Protein AF-A0A0S8AX41-F1 (afdb_monomer)

Foldseek 3Di:
DPPPPDQDDPVVVVVLVVLLVVLVVLLVVLVVVLVDPPDDPVVNVVSVVSNVVSVVVNVVSVVVSVVSVPPD

Sequence (72 aa):
MSPEESKPGPVFSILMHETLNDVSTIISIAQLCLISKEMPPDVRQEIKRIIETGREMSDKLKLMAEVLQEED

pLDDT: mean 86.48, std 15.14, range [40.62, 98.31]

Mean predicted aligned error: 6.97 Å

Structure (mmCIF, N/CA/C/O backbone):
data_AF-A0A0S8AX41-F1
#
_entry.id   AF-A0A0S8AX41-F1
#
loop_
_atom_site.group_PDB
_atom_site.id
_atom_site.type_symbol
_atom_site.label_atom_id
_atom_site.label_alt_id
_atom_site.label_comp_id
_atom_site.label_asym_id
_atom_site.label_entity_id
_atom_site.label_seq_id
_atom_site.pdbx_PDB_ins_code
_atom_site.Cartn_x
_atom_site.Cartn_y
_atom_site.Cartn_z
_atom_site.occupancy
_atom_site.B_iso_or_equiv
_atom_site.auth_seq_id
_atom_site.auth_comp_id
_atom_site.auth_asym_id
_atom_site.auth_atom_id
_atom_site.pdbx_PDB_model_num
ATOM 1 N N . MET A 1 1 ? 20.123 -12.359 -34.022 1.00 40.62 1 MET A N 1
ATOM 2 C CA . MET A 1 1 ? 19.841 -11.016 -33.483 1.00 40.62 1 MET A CA 1
ATOM 3 C C . MET A 1 1 ? 19.065 -11.234 -32.207 1.00 40.62 1 MET A C 1
ATOM 5 O O . MET A 1 1 ? 17.934 -11.695 -32.281 1.00 40.62 1 MET A O 1
ATOM 9 N N . SER A 1 2 ? 19.727 -11.062 -31.066 1.00 51.56 2 SER A N 1
ATOM 10 C CA . SER A 1 2 ? 19.062 -11.057 -29.763 1.00 51.56 2 SER A CA 1
ATOM 11 C C . SER A 1 2 ? 18.181 -9.808 -29.682 1.00 51.56 2 SER A C 1
ATOM 13 O O . SER A 1 2 ? 18.578 -8.789 -30.255 1.00 51.56 2 SER A O 1
ATOM 15 N N . PRO A 1 3 ? 16.996 -9.866 -29.055 1.00 52.34 3 PRO A N 1
ATOM 16 C CA . PRO A 1 3 ? 16.236 -8.655 -28.803 1.00 52.34 3 PRO A CA 1
ATOM 17 C C . PRO A 1 3 ? 17.079 -7.804 -27.851 1.00 52.34 3 PRO A C 1
ATOM 19 O O . PRO A 1 3 ? 17.471 -8.274 -26.788 1.00 52.34 3 PRO A O 1
ATOM 22 N N . GLU A 1 4 ? 17.443 -6.597 -28.273 1.00 55.62 4 GLU A N 1
ATOM 23 C CA . GLU A 1 4 ? 17.992 -5.600 -27.361 1.00 55.62 4 GLU A CA 1
ATOM 24 C C . GLU A 1 4 ? 16.879 -5.259 -26.366 1.00 55.62 4 GLU A C 1
ATOM 26 O O . GLU A 1 4 ? 15.942 -4.527 -26.692 1.00 55.62 4 GLU A O 1
ATOM 31 N N . GLU A 1 5 ? 16.934 -5.852 -25.176 1.00 60.22 5 GLU A N 1
ATOM 32 C CA . GLU A 1 5 ? 16.137 -5.402 -24.042 1.00 60.22 5 GLU A CA 1
ATOM 33 C C . GLU A 1 5 ? 16.685 -4.023 -23.655 1.00 60.22 5 GLU A C 1
ATOM 35 O O . GLU A 1 5 ? 17.794 -3.858 -23.155 1.00 60.22 5 GLU A O 1
ATOM 40 N N . SER A 1 6 ? 15.957 -2.992 -24.082 1.00 65.06 6 SER A N 1
ATOM 41 C CA . SER A 1 6 ? 16.330 -1.598 -23.877 1.00 65.06 6 SER A CA 1
ATOM 42 C C . SER A 1 6 ? 16.115 -1.243 -22.410 1.00 65.06 6 SER A C 1
ATOM 44 O O . SER A 1 6 ? 15.009 -1.427 -21.894 1.00 65.06 6 SER A O 1
ATOM 46 N N . LYS A 1 7 ? 17.157 -0.703 -21.761 1.00 64.12 7 LYS A N 1
ATOM 47 C CA . LYS A 1 7 ? 17.083 -0.181 -20.391 1.00 64.12 7 LYS A CA 1
ATOM 48 C C . LYS A 1 7 ? 15.840 0.699 -20.225 1.00 64.12 7 LYS A C 1
ATOM 50 O O . LYS A 1 7 ? 15.527 1.486 -21.129 1.00 64.12 7 LYS A O 1
ATOM 55 N N . PRO A 1 8 ? 15.142 0.624 -19.081 1.00 69.38 8 PRO A N 1
ATOM 56 C CA . PRO A 1 8 ? 13.998 1.481 -18.844 1.00 69.38 8 PRO A CA 1
ATOM 57 C C . PRO A 1 8 ? 14.405 2.945 -18.981 1.00 69.38 8 PRO A C 1
ATOM 59 O O . PRO A 1 8 ? 15.373 3.410 -18.380 1.00 69.38 8 PRO A O 1
ATOM 62 N N . GLY A 1 9 ? 13.657 3.678 -19.803 1.00 78.19 9 GLY A N 1
ATOM 63 C CA . GLY A 1 9 ? 13.905 5.096 -20.013 1.00 78.19 9 GLY A CA 1
ATOM 64 C C . GLY A 1 9 ? 13.750 5.905 -18.715 1.00 78.19 9 GLY A C 1
ATOM 65 O O . GLY A 1 9 ? 13.076 5.466 -17.782 1.00 78.19 9 GLY A O 1
ATOM 66 N N . PRO A 1 10 ? 14.284 7.136 -18.664 1.00 80.94 10 PRO A N 1
ATOM 67 C CA . PRO A 1 10 ? 14.282 7.975 -17.460 1.00 80.94 10 PRO A CA 1
ATOM 68 C C . PRO A 1 10 ? 12.882 8.213 -16.871 1.00 80.94 10 PRO A C 1
ATOM 70 O O . PRO A 1 10 ? 12.733 8.338 -15.660 1.00 80.94 10 PRO A O 1
ATOM 73 N N . VAL A 1 11 ? 11.839 8.214 -17.709 1.00 85.38 11 VAL A N 1
ATOM 74 C CA . VAL A 1 11 ? 10.437 8.316 -17.270 1.00 85.38 11 VAL A CA 1
ATOM 75 C C . VAL A 1 11 ? 10.030 7.130 -16.395 1.00 85.38 11 VAL A C 1
ATOM 77 O O . VAL A 1 11 ? 9.363 7.319 -15.383 1.00 85.38 11 VAL A O 1
ATOM 80 N N . PHE A 1 12 ? 10.449 5.914 -16.753 1.00 85.25 12 PHE A N 1
ATOM 81 C CA . PHE A 1 12 ? 10.136 4.717 -15.981 1.00 85.25 12 PHE A CA 1
ATOM 82 C C . PHE A 1 12 ? 10.812 4.760 -14.606 1.00 85.25 12 PHE A C 1
ATOM 84 O O . PHE A 1 12 ? 10.155 4.508 -13.600 1.00 85.25 12 PHE A O 1
ATOM 91 N N . SER A 1 13 ? 12.093 5.136 -14.539 1.00 84.06 13 SER A N 1
ATOM 92 C CA . SER A 1 13 ? 12.813 5.253 -13.263 1.00 84.06 13 SER A CA 1
ATOM 93 C C . SER A 1 13 ? 12.202 6.307 -12.337 1.00 84.06 13 SER A C 1
ATOM 95 O O . SER A 1 13 ? 12.088 6.063 -11.137 1.00 84.06 13 SER A O 1
ATOM 97 N N . ILE A 1 14 ? 11.770 7.451 -12.883 1.00 88.62 14 ILE A N 1
ATO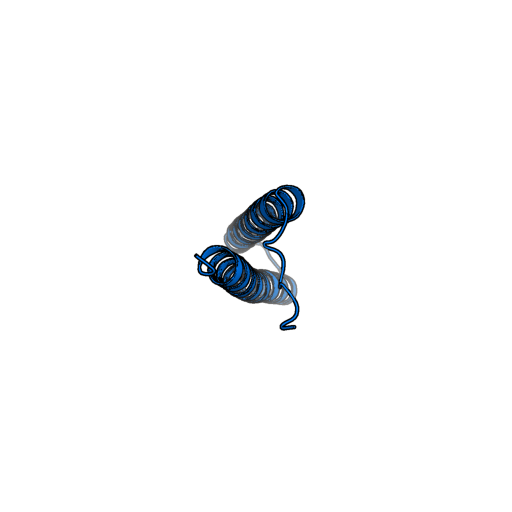M 98 C CA . ILE A 1 14 ? 11.081 8.498 -12.112 1.00 88.62 14 ILE A CA 1
ATOM 99 C C . ILE A 1 14 ? 9.768 7.955 -11.541 1.00 88.62 14 ILE A C 1
ATOM 101 O O . ILE A 1 14 ? 9.569 8.006 -10.329 1.00 88.62 14 ILE A O 1
ATOM 105 N N . LEU A 1 15 ? 8.921 7.356 -12.385 1.00 90.94 15 LEU A N 1
ATOM 106 C CA . LEU A 1 15 ? 7.642 6.783 -11.956 1.00 90.94 15 LEU A CA 1
ATOM 107 C C . LEU A 1 15 ? 7.823 5.671 -10.916 1.00 90.94 15 LEU A C 1
ATOM 109 O O . LEU A 1 15 ? 7.042 5.580 -9.970 1.00 90.94 15 LEU A O 1
ATOM 113 N N . MET A 1 16 ? 8.856 4.838 -11.059 1.00 90.94 16 MET A N 1
ATOM 114 C CA . MET A 1 16 ? 9.182 3.786 -10.095 1.00 90.94 16 MET A CA 1
ATOM 115 C C . MET A 1 16 ? 9.514 4.372 -8.718 1.00 90.94 16 MET A C 1
ATOM 117 O O . MET A 1 16 ? 8.994 3.912 -7.701 1.00 90.94 16 MET A O 1
ATOM 121 N N . HIS A 1 17 ? 10.347 5.415 -8.681 1.00 89.88 17 HIS A N 1
ATOM 122 C CA . HIS A 1 17 ? 10.725 6.079 -7.437 1.00 89.88 17 HIS A CA 1
ATOM 123 C C . HIS A 1 17 ? 9.544 6.825 -6.797 1.00 89.88 17 HIS A C 1
ATOM 125 O O . HIS A 1 17 ? 9.349 6.737 -5.585 1.00 89.88 17 HIS A O 1
ATOM 131 N N . GLU A 1 18 ? 8.735 7.530 -7.593 1.00 94.88 18 GLU A N 1
ATOM 132 C CA . GLU A 1 18 ? 7.503 8.182 -7.128 1.00 94.88 18 GLU A CA 1
ATOM 133 C C . GLU A 1 18 ? 6.535 7.158 -6.526 1.00 94.88 18 GLU A C 1
ATOM 135 O O . GLU A 1 18 ? 6.091 7.324 -5.392 1.00 94.88 18 GLU A O 1
ATOM 140 N N . THR A 1 19 ? 6.313 6.037 -7.215 1.00 95.12 19 THR A N 1
ATOM 141 C CA . THR A 1 19 ? 5.445 4.958 -6.723 1.00 95.12 19 THR A CA 1
ATOM 142 C C . THR A 1 19 ? 5.972 4.371 -5.412 1.00 95.12 19 THR A C 1
ATOM 144 O O . THR A 1 19 ? 5.211 4.188 -4.464 1.00 95.12 19 THR A O 1
ATOM 147 N N . LEU A 1 20 ? 7.278 4.098 -5.308 1.00 95.06 20 LEU A N 1
ATOM 148 C CA . LEU A 1 20 ? 7.894 3.620 -4.064 1.00 95.06 20 LEU A CA 1
ATOM 149 C C . LEU A 1 20 ? 7.696 4.603 -2.904 1.00 95.06 20 LEU A C 1
ATOM 151 O O . LEU A 1 20 ? 7.407 4.181 -1.778 1.00 95.06 20 LEU A O 1
ATOM 155 N N . ASN A 1 21 ? 7.835 5.900 -3.176 1.00 96.12 21 ASN A N 1
ATOM 156 C CA . ASN A 1 21 ? 7.615 6.948 -2.192 1.00 96.12 21 ASN A CA 1
ATOM 157 C C . ASN A 1 21 ? 6.147 6.990 -1.738 1.00 96.12 21 ASN A C 1
ATOM 159 O O . ASN A 1 21 ? 5.886 6.961 -0.536 1.00 96.12 21 ASN A O 1
ATOM 163 N N . ASP A 1 22 ? 5.198 6.951 -2.673 1.00 97.56 22 ASP A N 1
ATOM 164 C CA . ASP A 1 22 ? 3.764 6.962 -2.373 1.00 97.56 22 ASP A CA 1
ATOM 165 C C . ASP A 1 22 ? 3.353 5.762 -1.510 1.00 97.56 22 ASP A C 1
ATOM 167 O O . ASP A 1 22 ? 2.646 5.909 -0.508 1.00 97.56 22 ASP A O 1
ATOM 171 N N . VAL A 1 23 ? 3.862 4.570 -1.831 1.00 97.56 23 VAL A N 1
ATOM 172 C CA . VAL A 1 23 ? 3.633 3.353 -1.038 1.00 97.56 23 VAL A CA 1
ATOM 173 C C . VAL A 1 23 ? 4.183 3.498 0.376 1.00 97.56 23 VAL A C 1
ATOM 175 O O . VAL A 1 23 ? 3.499 3.167 1.347 1.00 97.56 23 VAL A O 1
ATOM 178 N N . SER A 1 24 ? 5.398 4.030 0.513 1.00 97.00 24 SER A N 1
ATOM 179 C CA . SER A 1 24 ? 6.016 4.292 1.815 1.00 97.00 24 SER A CA 1
ATOM 180 C C . SER A 1 24 ? 5.193 5.283 2.651 1.00 97.00 24 SER A C 1
ATOM 182 O O . SER A 1 24 ? 4.963 5.067 3.850 1.00 97.00 24 SER A O 1
ATOM 184 N N . THR A 1 25 ? 4.670 6.338 2.018 1.00 98.00 25 THR A N 1
ATOM 185 C CA . THR A 1 25 ? 3.778 7.312 2.655 1.00 98.00 25 THR A CA 1
ATOM 186 C C . THR A 1 25 ? 2.475 6.661 3.120 1.00 98.00 25 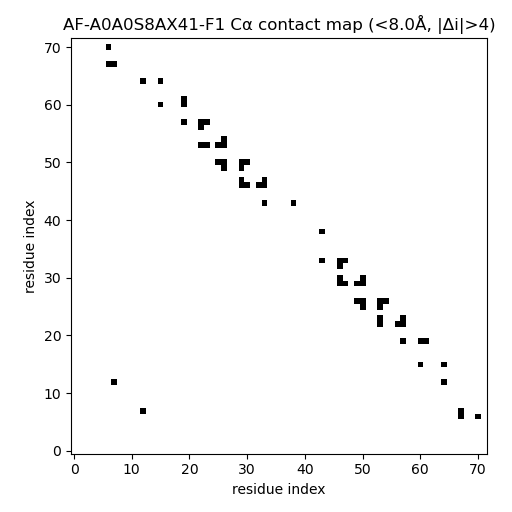THR A C 1
ATOM 188 O O . THR A 1 25 ? 2.089 6.849 4.276 1.00 98.00 25 THR A O 1
ATOM 191 N N . ILE A 1 26 ? 1.828 5.842 2.284 1.00 97.44 26 ILE A N 1
ATOM 192 C CA . ILE A 1 26 ? 0.593 5.122 2.642 1.00 97.44 26 ILE A CA 1
ATOM 193 C C . ILE A 1 26 ? 0.824 4.207 3.849 1.00 97.44 26 ILE A C 1
ATOM 195 O O . ILE A 1 26 ? 0.044 4.237 4.803 1.00 97.44 26 ILE A O 1
ATOM 199 N N . ILE A 1 27 ? 1.913 3.431 3.850 1.00 98.12 27 ILE A N 1
ATOM 200 C CA . ILE A 1 27 ? 2.266 2.549 4.972 1.00 98.12 27 ILE A CA 1
ATOM 201 C C . ILE A 1 27 ? 2.461 3.359 6.258 1.00 98.12 27 ILE A C 1
ATOM 203 O O . ILE A 1 27 ? 1.971 2.959 7.315 1.00 98.12 27 ILE A O 1
ATOM 207 N N . SER A 1 28 ? 3.155 4.495 6.177 1.00 97.62 28 SER A N 1
ATOM 208 C CA . SER A 1 28 ? 3.417 5.362 7.331 1.00 97.62 28 SER A CA 1
ATOM 209 C C . SER A 1 28 ? 2.123 5.942 7.909 1.00 97.62 28 SER A C 1
ATOM 211 O O . SER A 1 28 ? 1.906 5.891 9.120 1.00 97.62 28 SER A O 1
ATOM 213 N N . ILE A 1 29 ? 1.217 6.420 7.051 1.00 96.88 29 ILE A N 1
ATOM 214 C CA . ILE A 1 29 ? -0.108 6.907 7.464 1.00 96.88 29 ILE A CA 1
ATOM 215 C C . ILE A 1 29 ? -0.911 5.779 8.121 1.00 96.88 29 ILE A C 1
ATOM 217 O O . ILE A 1 29 ? -1.451 5.959 9.211 1.00 96.88 29 ILE A O 1
ATOM 221 N N . ALA A 1 30 ? -0.944 4.592 7.513 1.00 95.94 30 ALA A N 1
ATOM 222 C CA . ALA A 1 30 ? -1.654 3.440 8.060 1.00 95.94 30 ALA A CA 1
ATOM 223 C C . ALA A 1 30 ? -1.102 3.016 9.438 1.00 95.94 30 ALA A C 1
ATOM 225 O O . ALA A 1 30 ? -1.868 2.707 10.355 1.00 95.94 30 ALA A O 1
ATOM 226 N N . GLN A 1 31 ? 0.220 3.060 9.630 1.00 95.94 31 GLN A N 1
ATOM 227 C CA . GLN A 1 31 ? 0.851 2.808 10.929 1.00 95.94 31 GLN A CA 1
ATOM 228 C C . GLN A 1 31 ? 0.441 3.845 11.978 1.00 95.94 31 GLN A C 1
ATOM 230 O O . GL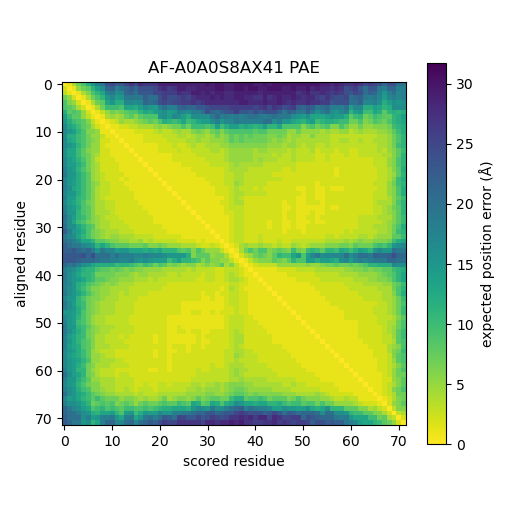N A 1 31 ? 0.121 3.467 13.106 1.00 95.94 31 GLN A O 1
ATOM 235 N N . LEU A 1 32 ? 0.383 5.130 11.612 1.00 94.75 32 LEU A N 1
ATOM 236 C CA . LEU A 1 32 ? -0.121 6.180 12.500 1.00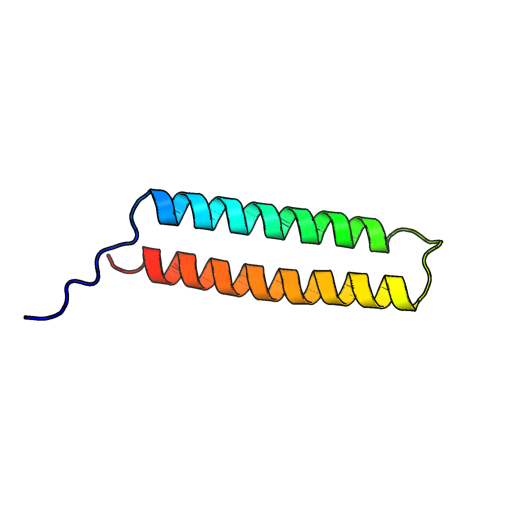 94.75 32 LEU A CA 1
ATOM 237 C C . LEU A 1 32 ? -1.584 5.935 12.885 1.00 94.75 32 LEU A C 1
ATOM 239 O O . LEU A 1 32 ? -1.939 6.069 14.057 1.00 94.75 32 LEU A O 1
ATOM 243 N N . CYS A 1 33 ? -2.423 5.497 11.944 1.00 93.06 33 CYS A N 1
ATOM 244 C CA . CYS A 1 33 ? -3.808 5.150 12.244 1.00 93.06 33 CYS A CA 1
ATOM 245 C C . CYS A 1 33 ? -3.909 4.017 13.281 1.00 93.06 33 CYS A C 1
ATOM 247 O O . CYS A 1 33 ? -4.752 4.097 14.173 1.00 93.06 33 CYS A O 1
ATOM 249 N N . LEU A 1 34 ? -3.036 2.999 13.238 1.00 92.31 34 LEU A N 1
ATOM 250 C CA . LEU A 1 34 ? -3.040 1.896 14.216 1.00 92.31 34 LEU A CA 1
ATOM 251 C C . LEU A 1 34 ? -2.752 2.330 15.659 1.00 92.31 34 LEU A C 1
ATOM 253 O O . LEU A 1 34 ? -3.192 1.639 16.586 1.00 92.31 34 LEU A O 1
ATOM 257 N N . ILE A 1 35 ? -2.035 3.441 15.855 1.00 89.25 35 ILE A N 1
ATOM 258 C CA . ILE A 1 35 ? -1.728 3.995 17.183 1.00 89.25 35 ILE A CA 1
ATOM 259 C C . ILE A 1 35 ? -2.996 4.553 17.851 1.00 89.25 35 ILE A C 1
ATOM 261 O O . ILE A 1 35 ? -3.082 4.585 19.081 1.00 89.25 35 ILE A O 1
ATOM 265 N N . SER A 1 36 ? -4.013 4.929 17.068 1.00 84.38 36 SER A N 1
ATOM 266 C CA . SER A 1 36 ? -5.292 5.391 17.608 1.00 84.38 36 SER A CA 1
ATOM 267 C C . SER A 1 36 ? -5.977 4.303 18.451 1.00 84.38 36 SER A C 1
ATOM 269 O O . SER A 1 36 ? -6.113 3.140 18.043 1.00 84.38 36 SER A O 1
ATOM 271 N N . LYS A 1 37 ? -6.406 4.683 19.662 1.00 70.38 37 LYS A N 1
ATOM 272 C CA . LYS A 1 37 ? -7.035 3.778 20.639 1.00 70.38 37 LYS A CA 1
ATOM 273 C C . LYS A 1 37 ? -8.519 3.523 20.357 1.00 70.38 37 LYS A C 1
ATOM 275 O O . LYS A 1 37 ? -9.024 2.480 20.758 1.00 70.38 37 LYS A O 1
ATOM 280 N N . GLU A 1 38 ? -9.194 4.414 19.634 1.00 84.25 38 GLU A N 1
ATOM 281 C CA . GLU A 1 38 ? -10.651 4.379 19.420 1.00 84.25 38 GLU A CA 1
ATOM 282 C C . GLU A 1 38 ? -11.0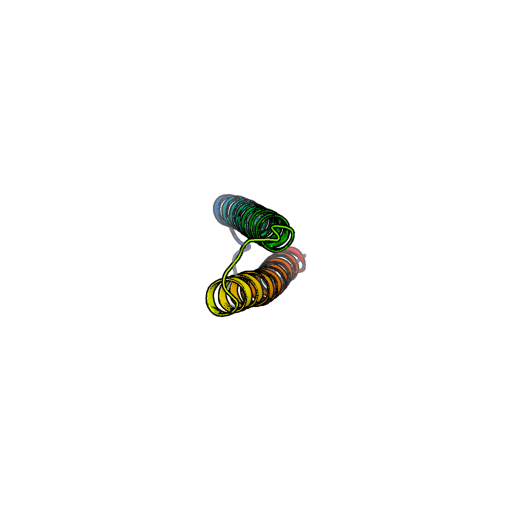30 3.859 18.029 1.00 84.25 38 GLU A C 1
ATOM 284 O O . GLU A 1 38 ? -11.762 4.497 17.278 1.00 84.25 38 GLU A O 1
ATOM 289 N N . MET A 1 39 ? -10.501 2.695 17.654 1.00 92.38 39 MET A N 1
ATOM 290 C CA . MET A 1 39 ? -10.771 2.107 16.343 1.00 92.38 39 MET A CA 1
ATOM 291 C C . MET A 1 39 ? -11.472 0.752 16.468 1.00 92.38 39 MET A C 1
ATOM 293 O O . MET A 1 39 ? -10.965 -0.108 17.202 1.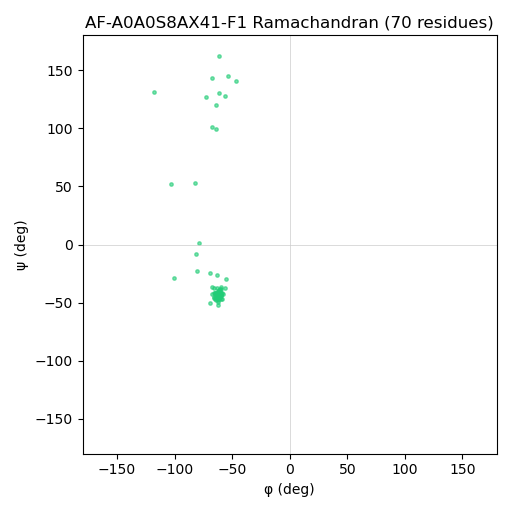00 92.38 39 MET A O 1
ATOM 297 N N . PRO A 1 40 ? -12.572 0.529 15.723 1.00 94.38 40 PRO A N 1
ATOM 298 C CA . PRO A 1 40 ? -13.216 -0.775 15.622 1.00 94.38 40 PRO A CA 1
ATOM 299 C C . PRO A 1 40 ? -12.240 -1.897 15.201 1.00 94.38 40 PRO A C 1
ATOM 301 O O . PRO A 1 40 ? -11.315 -1.644 14.419 1.00 94.38 40 PRO A O 1
ATOM 304 N N . PRO A 1 41 ? -12.400 -3.138 15.706 1.00 92.75 41 PRO A N 1
ATOM 305 C CA . PRO A 1 41 ? -11.486 -4.244 15.403 1.00 92.75 41 PRO A CA 1
ATOM 306 C C . PRO A 1 41 ? -11.375 -4.593 13.914 1.00 92.75 41 PRO A C 1
ATOM 308 O O . PRO A 1 41 ? -10.290 -4.928 13.444 1.00 92.75 41 PRO A O 1
ATOM 311 N N . ASP A 1 42 ? -12.478 -4.497 13.180 1.00 95.75 42 ASP A N 1
ATOM 312 C CA . ASP A 1 42 ? -12.579 -4.721 11.737 1.00 95.75 42 ASP A CA 1
ATOM 313 C C . ASP A 1 42 ? -11.799 -3.666 10.944 1.00 95.75 42 ASP A C 1
ATOM 315 O O . ASP A 1 42 ? -10.981 -4.013 10.093 1.00 95.75 42 ASP A O 1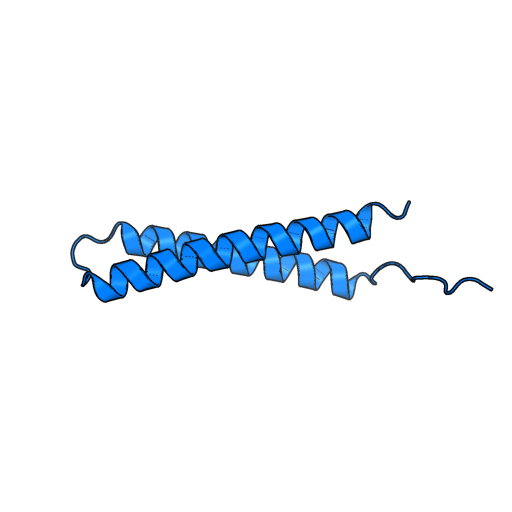
ATOM 319 N N . VAL A 1 43 ? -11.946 -2.387 11.300 1.00 95.25 43 VAL A N 1
ATOM 320 C CA . VAL A 1 43 ? -11.156 -1.296 10.707 1.00 95.25 43 VAL A CA 1
ATOM 321 C C . VAL A 1 43 ? -9.670 -1.488 11.016 1.00 95.25 43 VAL A C 1
ATOM 323 O O . VAL A 1 43 ? -8.822 -1.365 10.135 1.00 95.25 43 VAL A O 1
ATOM 326 N N . ARG A 1 44 ? -9.330 -1.880 12.250 1.00 95.06 44 ARG A N 1
ATOM 327 C CA . ARG A 1 44 ? -7.943 -2.175 12.640 1.00 95.06 44 ARG A CA 1
ATOM 328 C C . ARG A 1 44 ? -7.358 -3.326 11.828 1.00 95.06 44 ARG A C 1
ATOM 330 O O . ARG A 1 44 ? -6.181 -3.279 11.471 1.00 95.06 44 ARG A O 1
ATOM 337 N N . GLN A 1 45 ? -8.148 -4.363 11.567 1.00 96.31 45 GLN A N 1
ATOM 338 C CA . GLN A 1 45 ? -7.735 -5.485 10.732 1.00 96.31 45 GLN A CA 1
ATOM 339 C C . GLN A 1 45 ? -7.495 -5.040 9.287 1.00 96.31 45 GLN A C 1
ATOM 341 O O . GLN A 1 45 ? -6.489 -5.433 8.701 1.00 96.31 45 GLN A O 1
ATOM 346 N N . GLU A 1 46 ? -8.357 -4.186 8.738 1.00 97.19 46 GLU A N 1
ATOM 347 C CA . GLU A 1 46 ? -8.183 -3.654 7.386 1.00 97.19 46 GLU A CA 1
ATOM 348 C C . GLU A 1 46 ? -6.907 -2.817 7.257 1.00 97.19 46 GLU A C 1
ATOM 350 O O . GLU A 1 46 ? -6.116 -3.016 6.340 1.00 97.19 46 GLU A O 1
ATOM 355 N N . ILE A 1 47 ? -6.624 -1.956 8.234 1.00 97.00 47 ILE A N 1
ATOM 356 C CA . ILE A 1 47 ? -5.395 -1.153 8.235 1.00 97.00 47 ILE A CA 1
ATOM 357 C C . ILE A 1 47 ? -4.145 -2.039 8.309 1.00 97.00 47 ILE A C 1
ATOM 359 O O . ILE A 1 47 ? -3.147 -1.754 7.646 1.00 97.00 47 ILE A O 1
ATOM 363 N N . LYS A 1 48 ? -4.186 -3.145 9.064 1.00 96.81 48 LYS A N 1
ATOM 364 C CA . LYS A 1 48 ? -3.092 -4.130 9.057 1.00 96.81 48 LYS A CA 1
ATOM 365 C C . LYS A 1 48 ? -2.900 -4.758 7.675 1.00 96.81 48 LYS A C 1
ATOM 367 O O . LYS A 1 48 ? -1.762 -4.818 7.218 1.00 96.81 48 LYS A O 1
ATOM 372 N N . ARG A 1 49 ? -3.989 -5.140 6.992 1.00 98.25 49 ARG A N 1
ATOM 373 C CA . ARG A 1 49 ? -3.933 -5.666 5.615 1.00 98.25 49 ARG A CA 1
ATOM 374 C C . ARG A 1 49 ? -3.320 -4.662 4.642 1.00 98.25 49 ARG A C 1
ATOM 376 O O . ARG A 1 49 ? -2.494 -5.047 3.817 1.00 98.25 49 ARG A O 1
ATOM 383 N N . ILE A 1 50 ? -3.674 -3.381 4.765 1.00 97.88 50 ILE A N 1
ATOM 384 C CA . ILE A 1 50 ? -3.092 -2.297 3.959 1.00 97.88 50 ILE A CA 1
ATOM 385 C C . ILE A 1 50 ? -1.578 -2.206 4.187 1.00 97.88 50 ILE A C 1
ATOM 387 O O . ILE A 1 50 ? -0.821 -2.116 3.225 1.00 97.88 50 ILE A O 1
ATOM 391 N N . ILE A 1 51 ? -1.119 -2.268 5.440 1.00 98.12 51 ILE A N 1
ATOM 392 C CA . ILE A 1 51 ? 0.316 -2.223 5.765 1.00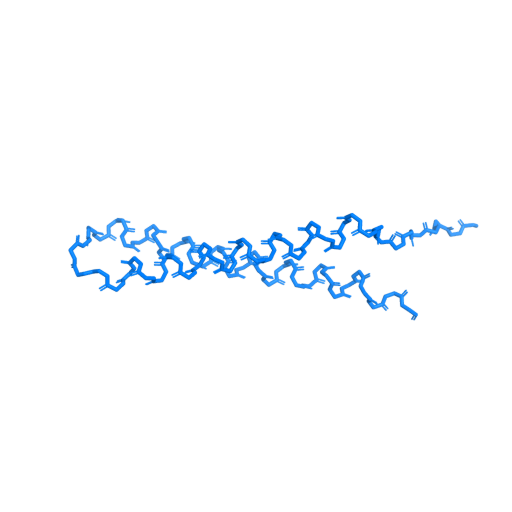 98.12 51 ILE A CA 1
ATOM 393 C C . ILE A 1 51 ? 1.053 -3.438 5.197 1.00 98.12 51 ILE A C 1
ATOM 395 O O . ILE A 1 51 ? 2.128 -3.274 4.626 1.00 98.12 51 ILE A O 1
ATOM 399 N N . GLU A 1 52 ? 0.505 -4.642 5.358 1.00 98.31 52 GLU A N 1
ATOM 400 C CA . GLU A 1 52 ? 1.107 -5.880 4.847 1.00 98.31 52 GLU A CA 1
ATOM 401 C C . GLU A 1 52 ? 1.206 -5.861 3.318 1.00 98.31 52 GLU A C 1
ATOM 403 O O . GLU A 1 52 ? 2.295 -6.040 2.774 1.00 98.31 52 GLU A O 1
ATOM 408 N N . THR A 1 53 ? 0.107 -5.531 2.638 1.00 98.19 53 THR A N 1
ATOM 409 C CA . THR A 1 53 ? 0.061 -5.421 1.170 1.00 98.19 53 THR A CA 1
ATOM 410 C C . THR A 1 53 ? 0.997 -4.324 0.665 1.00 98.19 53 THR A C 1
ATOM 412 O O . THR A 1 53 ? 1.715 -4.512 -0.314 1.00 98.19 53 THR A O 1
ATOM 415 N N . GLY A 1 54 ? 1.035 -3.175 1.348 1.00 98.19 54 GLY A N 1
ATOM 416 C CA . GLY A 1 54 ? 1.941 -2.081 1.011 1.00 98.19 54 GLY A CA 1
ATOM 417 C C . GLY A 1 54 ? 3.410 -2.490 1.125 1.00 98.19 54 GLY A C 1
ATOM 418 O O . GLY A 1 54 ? 4.201 -2.170 0.241 1.00 98.19 54 GLY A O 1
ATOM 419 N N . ARG A 1 55 ? 3.785 -3.225 2.181 1.00 98.06 55 ARG A N 1
ATOM 420 C CA . ARG A 1 55 ? 5.154 -3.744 2.350 1.00 98.06 55 ARG A CA 1
ATOM 421 C C . ARG A 1 55 ? 5.525 -4.708 1.231 1.00 98.06 55 ARG A C 1
ATOM 423 O O . ARG A 1 55 ? 6.560 -4.519 0.605 1.00 98.06 55 ARG A O 1
ATOM 430 N N . GLU A 1 56 ? 4.646 -5.661 0.926 1.00 98.12 56 GLU A N 1
ATOM 431 C CA . GLU A 1 56 ? 4.852 -6.596 -0.183 1.00 98.12 56 GLU A CA 1
ATOM 432 C C . GLU A 1 56 ? 5.032 -5.855 -1.518 1.00 98.12 56 GLU A C 1
ATOM 434 O O . GLU A 1 56 ? 5.922 -6.183 -2.304 1.00 98.12 56 GLU A O 1
ATOM 439 N N . MET A 1 57 ? 4.219 -4.825 -1.772 1.00 97.06 57 MET A N 1
ATOM 440 C CA . MET A 1 57 ? 4.345 -4.007 -2.976 1.00 97.06 57 MET A CA 1
ATOM 441 C C . MET A 1 57 ? 5.660 -3.224 -3.006 1.00 97.06 57 MET A C 1
ATOM 443 O O . MET A 1 57 ? 6.307 -3.176 -4.048 1.00 97.06 57 MET A O 1
ATOM 447 N N . SER A 1 58 ? 6.090 -2.655 -1.876 1.00 96.81 58 SER A N 1
ATOM 448 C CA . SER A 1 58 ? 7.379 -1.963 -1.773 1.00 96.81 58 SER A CA 1
ATOM 449 C C . SER A 1 58 ? 8.547 -2.895 -2.094 1.00 96.81 58 SER A C 1
ATOM 451 O O . SER A 1 58 ? 9.425 -2.515 -2.864 1.00 96.81 58 SER A O 1
ATOM 453 N N . ASP A 1 59 ? 8.537 -4.119 -1.567 1.00 96.06 59 ASP A N 1
ATOM 454 C CA . ASP A 1 59 ? 9.606 -5.093 -1.800 1.00 96.06 59 ASP A CA 1
ATOM 455 C C . ASP A 1 59 ? 9.658 -5.528 -3.273 1.00 96.06 59 ASP A C 1
ATOM 457 O O . ASP A 1 59 ? 10.733 -5.568 -3.871 1.00 96.06 59 ASP A O 1
ATOM 461 N N . LYS A 1 60 ? 8.498 -5.758 -3.904 1.00 95.00 60 LYS A N 1
ATOM 462 C CA . LYS A 1 60 ? 8.418 -6.071 -5.342 1.00 95.00 60 LYS A CA 1
ATOM 463 C C . LYS A 1 60 ? 8.894 -4.918 -6.226 1.00 95.00 60 LYS A C 1
ATOM 465 O O . LYS A 1 60 ? 9.592 -5.160 -7.205 1.00 95.00 60 LYS A O 1
ATOM 470 N N . LEU A 1 61 ? 8.524 -3.680 -5.896 1.00 92.62 61 LEU A N 1
ATOM 471 C CA . LEU A 1 61 ? 8.951 -2.495 -6.645 1.00 92.62 61 LEU A CA 1
ATOM 472 C C . LEU A 1 61 ? 10.459 -2.245 -6.498 1.00 92.62 61 LEU A C 1
ATOM 474 O O . LEU A 1 61 ? 11.101 -1.873 -7.474 1.00 92.62 61 LEU A O 1
ATOM 478 N N . LYS A 1 62 ? 11.044 -2.499 -5.319 1.00 92.06 62 LYS A N 1
ATOM 479 C CA . LYS A 1 62 ? 12.503 -2.436 -5.120 1.00 92.06 62 LYS A CA 1
ATOM 480 C C . LYS A 1 62 ? 13.229 -3.483 -5.951 1.00 92.06 62 LYS A C 1
ATOM 482 O O . LYS A 1 62 ? 14.147 -3.124 -6.672 1.00 92.06 62 LYS A O 1
ATOM 487 N N . LEU A 1 63 ? 12.766 -4.733 -5.923 1.00 91.75 63 LEU A N 1
ATOM 488 C CA . LEU A 1 63 ? 13.349 -5.793 -6.745 1.00 91.75 63 LEU A CA 1
ATOM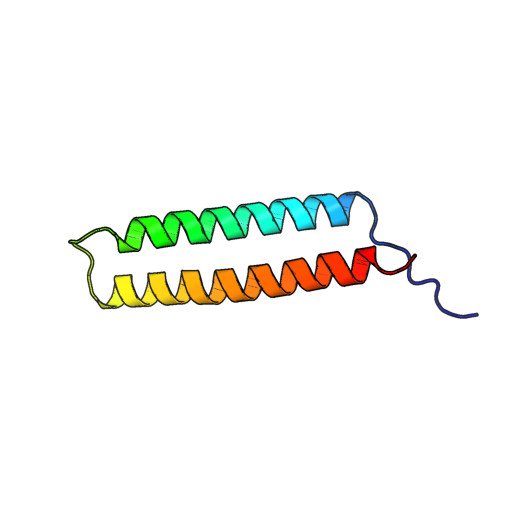 489 C C . LEU A 1 63 ? 13.240 -5.465 -8.240 1.00 91.75 63 LEU A C 1
ATOM 491 O O . LEU A 1 63 ? 14.189 -5.662 -8.989 1.00 91.75 63 LEU A O 1
ATOM 495 N N . MET A 1 64 ? 12.107 -4.908 -8.676 1.00 87.88 64 MET A N 1
ATOM 496 C CA . MET A 1 64 ? 11.961 -4.421 -10.047 1.00 87.88 64 MET A CA 1
ATOM 497 C C . MET A 1 64 ? 12.953 -3.290 -10.352 1.00 87.88 64 MET A C 1
ATOM 499 O O . MET A 1 64 ? 13.539 -3.281 -11.426 1.00 87.88 64 MET A O 1
ATOM 503 N N . ALA A 1 65 ? 13.175 -2.357 -9.425 1.00 86.00 65 ALA A N 1
ATOM 504 C CA . ALA A 1 65 ? 14.157 -1.291 -9.601 1.00 86.00 65 ALA A CA 1
ATOM 505 C C . ALA A 1 65 ? 15.604 -1.815 -9.660 1.00 86.00 65 ALA A C 1
ATOM 507 O O . ALA A 1 65 ? 16.385 -1.288 -10.443 1.00 86.00 65 ALA A O 1
ATOM 508 N N . GLU A 1 66 ? 15.945 -2.837 -8.871 1.00 85.25 66 GLU A N 1
ATOM 509 C CA . GLU A 1 66 ? 17.270 -3.475 -8.839 1.00 85.25 66 GLU A CA 1
ATOM 510 C C . GLU A 1 66 ? 17.553 -4.258 -10.125 1.00 85.25 66 GLU A C 1
ATOM 512 O O . GLU A 1 66 ? 18.557 -4.000 -10.781 1.00 85.25 66 GLU A O 1
ATOM 517 N N . VAL A 1 67 ? 16.632 -5.131 -10.554 1.00 83.06 67 VAL A N 1
ATOM 518 C CA . VAL A 1 67 ? 16.767 -5.907 -11.806 1.00 83.06 67 VAL A CA 1
ATOM 519 C C . VAL A 1 67 ? 16.974 -4.990 -13.008 1.00 83.06 67 VAL A C 1
ATOM 521 O O . VAL A 1 67 ? 17.747 -5.295 -13.906 1.00 83.06 67 VAL A O 1
ATOM 524 N N . LEU A 1 68 ? 16.305 -3.841 -13.008 1.00 74.12 68 LEU A N 1
ATOM 525 C CA . LEU A 1 68 ? 16.397 -2.863 -14.085 1.00 74.12 68 LEU A CA 1
ATOM 526 C C . LEU A 1 68 ? 17.632 -1.946 -13.988 1.00 74.12 68 LEU A C 1
ATOM 528 O O . LEU A 1 68 ? 17.880 -1.174 -14.914 1.00 74.12 68 LEU A O 1
ATOM 532 N N . GLN A 1 69 ? 18.383 -2.000 -12.883 1.00 67.00 69 GLN A N 1
ATOM 533 C CA . GLN A 1 69 ? 19.658 -1.299 -12.688 1.00 67.00 69 GLN A CA 1
ATOM 534 C C . GLN A 1 69 ? 20.880 -2.212 -12.888 1.00 67.00 69 GLN A C 1
ATOM 536 O O . GLN A 1 69 ? 21.922 -1.708 -13.290 1.00 67.00 69 GLN A O 1
ATOM 541 N N . GLU A 1 70 ? 20.772 -3.522 -12.636 1.00 55.50 70 GLU A N 1
ATOM 542 C CA . GLU A 1 70 ? 21.887 -4.488 -12.708 1.00 55.50 70 GLU A CA 1
ATOM 543 C C . GLU A 1 70 ? 22.263 -4.950 -14.135 1.00 55.50 70 GLU A C 1
ATOM 545 O O . GLU A 1 70 ? 23.200 -5.729 -14.298 1.00 55.50 70 GLU A O 1
ATOM 550 N N . GLU A 1 71 ? 21.603 -4.457 -15.186 1.00 51.88 71 GLU A N 1
ATOM 551 C CA . GLU A 1 71 ? 21.978 -4.720 -16.589 1.00 51.88 71 GLU A CA 1
ATOM 552 C C . GLU A 1 71 ? 23.118 -3.800 -17.092 1.00 51.88 71 GLU A C 1
ATOM 554 O O . GLU A 1 71 ? 22.981 -3.110 -18.110 1.00 51.88 71 GLU A O 1
ATOM 559 N N . ASP A 1 72 ? 24.240 -3.755 -16.367 1.00 41.81 72 ASP A N 1
ATOM 560 C CA . ASP A 1 72 ? 25.497 -3.090 -16.771 1.00 41.81 72 ASP A CA 1
ATOM 561 C C . ASP A 1 72 ? 26.577 -4.083 -17.239 1.00 41.81 72 ASP A C 1
ATOM 563 O O . ASP A 1 72 ? 26.827 -5.098 -16.546 1.00 41.81 72 ASP A O 1
#

Solvent-accessible surface area (backbone atoms only — not comparable to full-atom values): 4242 Å² total; per-residue (Å²): 133,79,84,80,81,70,72,74,52,72,69,53,56,50,53,50,52,51,49,48,50,53,41,52,51,52,35,51,51,38,54,57,57,65,71,52,86,92,61,58,72,67,60,53,51,50,41,50,50,51,36,54,53,34,50,54,49,46,54,52,52,48,53,53,53,47,63,63,63,67,82,117

Radius of gyration: 17.07 Å; Cα contacts (8 Å, |Δi|>4): 32; chains: 1; bounding box: 39×20×54 Å

Secondary structure (DSSP, 8-state):
-----PPPPHHHHHHHHHHHHHHHHHHHHHHHHHH-SS--HHHHHHHHHHHHHHHHHHHHHHHHHHHTT---

Nearest PDB structures (foldseek):
  3mq1-assembly1_A  TM=9.631E-01  e=1.698E+00  Dermatophagoides pteronyssinus
  2pms-assembly2_D  TM=9.539E-01  e=2.833E+00  Streptococcus pneumoniae
  5ng5-assembly1_B  TM=6.826E-01  e=1.930E+00  Escherichia coli
  3aai-assembly1_B  TM=6.016E-01  e=6.106E+00  Thermus thermophilus HB8